Protein AF-A0AAW1Y191-F1 (afdb_monomer)

Foldseek 3Di:
DVVVVVVVVVVVVVVVVVVVPPDPPPPPPPDPDCVVVPPPPDPVVVVVVVVVVVCVVCVVVVVVVVVVVVPVPPD

pLDDT: mean 71.82, std 14.87, range [41.69, 94.12]

Secondary structure (DSSP, 8-state):
-HHHHHHHHHHHHHHHHHHHHS-------PPPPTTTT-----HHHHHHHHHHHHHHT-HHHHHHHHHHHHHTT--

Mean predicted aligned error: 18.83 Å

Solvent-accessible surface area (backbone atoms only — not comparable to full-atom values): 4746 Å² total; per-residue (Å²): 128,63,70,64,54,52,53,49,52,53,54,50,52,51,52,54,50,54,60,68,62,61,63,78,69,77,78,75,73,72,76,80,51,69,80,78,63,63,70,70,79,50,69,66,59,46,55,51,51,55,53,52,50,59,38,64,77,37,57,88,60,41,67,61,55,60,59,58,61,67,59,77,72,75,124

Organism: Rubus argutus (NCBI:txid59490)

Structure (mmCIF, N/CA/C/O backbone):
data_AF-A0AAW1Y191-F1
#
_entry.id   AF-A0AAW1Y191-F1
#
loop_
_atom_site.group_PDB
_atom_site.id
_atom_site.type_symbol
_atom_site.label_atom_id
_atom_site.label_alt_id
_atom_site.label_comp_id
_atom_site.label_asym_id
_atom_site.label_entity_id
_atom_site.label_seq_id
_atom_site.pdbx_PDB_ins_code
_atom_site.Cartn_x
_atom_site.Cartn_y
_atom_site.Cartn_z
_atom_site.occupancy
_atom_site.B_iso_or_equiv
_atom_site.auth_seq_id
_atom_site.auth_comp_id
_atom_site.auth_asym_id
_atom_site.auth_atom_id
_atom_site.pdbx_PDB_model_num
ATOM 1 N N . MET A 1 1 ? 29.869 -37.006 -34.893 1.00 57.38 1 MET A N 1
ATOM 2 C CA . MET A 1 1 ? 29.856 -36.338 -33.565 1.00 57.38 1 MET A CA 1
ATOM 3 C C . MET A 1 1 ? 28.801 -35.225 -33.446 1.00 57.38 1 MET A C 1
ATOM 5 O O . MET A 1 1 ? 28.780 -34.519 -32.451 1.00 57.38 1 MET A O 1
ATOM 9 N N . THR A 1 2 ? 27.888 -35.074 -34.410 1.00 61.81 2 THR A N 1
ATOM 10 C CA . THR A 1 2 ? 26.851 -34.022 -34.430 1.00 61.81 2 THR A CA 1
ATOM 11 C C . THR A 1 2 ? 25.667 -34.329 -33.503 1.00 61.81 2 THR A C 1
ATOM 13 O O . THR A 1 2 ? 25.180 -33.449 -32.801 1.00 61.81 2 THR A O 1
ATOM 16 N N . ASN A 1 3 ? 25.280 -35.604 -33.408 1.00 74.12 3 ASN A N 1
ATOM 17 C CA . ASN A 1 3 ? 2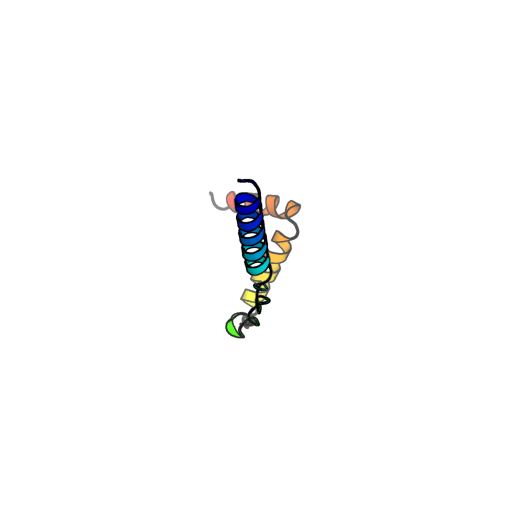4.067 -36.044 -32.702 1.00 74.12 3 ASN A CA 1
ATOM 18 C C . ASN A 1 3 ? 24.161 -35.915 -31.166 1.00 74.12 3 ASN A C 1
ATOM 20 O O . ASN A 1 3 ? 23.150 -35.841 -30.475 1.00 74.12 3 ASN A O 1
ATOM 24 N N . GLN A 1 4 ? 25.381 -35.889 -30.617 1.00 81.94 4 GLN A N 1
ATOM 25 C CA . GLN A 1 4 ? 25.617 -35.695 -29.179 1.00 81.94 4 GLN A CA 1
ATOM 26 C C . GLN A 1 4 ? 25.469 -34.227 -28.769 1.00 81.94 4 GLN A C 1
ATOM 28 O O . GLN A 1 4 ? 24.998 -33.928 -27.675 1.00 81.94 4 GLN A O 1
ATOM 33 N N . LEU A 1 5 ? 25.857 -33.307 -29.655 1.00 87.06 5 LEU A N 1
ATOM 34 C CA . LEU A 1 5 ? 25.709 -31.877 -29.411 1.00 87.06 5 LEU A CA 1
ATOM 35 C C . LEU A 1 5 ? 24.236 -31.469 -29.510 1.00 87.06 5 LEU A C 1
ATOM 37 O O . LEU A 1 5 ? 23.747 -30.714 -28.674 1.00 87.06 5 LEU A O 1
ATOM 41 N N . GLU A 1 6 ? 23.520 -32.020 -30.489 1.00 86.00 6 GLU A N 1
ATOM 42 C CA . GLU A 1 6 ? 22.090 -31.783 -30.678 1.00 86.00 6 GLU A CA 1
ATOM 43 C C . GLU A 1 6 ? 21.268 -32.259 -29.471 1.00 86.00 6 GLU A C 1
ATOM 45 O O . GLU A 1 6 ? 20.506 -31.477 -28.900 1.00 86.00 6 GLU A O 1
ATOM 50 N N . SER A 1 7 ? 21.513 -33.480 -28.982 1.00 89.25 7 SER A N 1
ATOM 51 C CA . SER A 1 7 ? 20.821 -34.009 -27.797 1.00 89.25 7 SER A CA 1
ATOM 52 C C . SER A 1 7 ? 21.117 -33.201 -26.527 1.00 89.25 7 SER A C 1
ATOM 54 O O . SER A 1 7 ? 20.220 -32.961 -25.708 1.00 89.25 7 SER A O 1
ATOM 56 N N . LEU A 1 8 ? 22.348 -32.702 -26.379 1.00 92.00 8 LEU A N 1
ATOM 57 C CA . LEU A 1 8 ? 22.728 -31.832 -25.270 1.00 92.00 8 LEU A CA 1
ATOM 58 C C . LEU A 1 8 ? 21.992 -30.489 -25.339 1.00 92.00 8 LEU A C 1
ATOM 60 O O . LEU A 1 8 ? 21.419 -30.054 -24.336 1.00 92.00 8 LEU A O 1
ATOM 64 N N . VAL A 1 9 ? 21.941 -29.857 -26.511 1.00 91.56 9 VAL A N 1
ATOM 65 C CA . VAL A 1 9 ? 21.213 -28.598 -26.716 1.00 91.56 9 VAL A CA 1
ATOM 66 C C . VAL A 1 9 ? 19.712 -28.787 -26.474 1.00 91.56 9 VAL A C 1
ATOM 68 O O . VAL A 1 9 ? 19.092 -27.941 -25.819 1.00 91.56 9 VAL A O 1
ATOM 71 N N . GLU A 1 10 ? 19.127 -29.907 -26.902 1.00 91.81 10 GLU A N 1
ATOM 72 C CA . GLU A 1 10 ? 17.732 -30.268 -26.614 1.00 91.81 10 GLU A CA 1
ATOM 73 C C . GLU A 1 10 ? 17.476 -30.382 -25.101 1.00 91.81 10 GLU A C 1
ATOM 75 O O . GLU A 1 10 ? 16.495 -29.840 -24.578 1.00 91.81 10 GLU A O 1
ATOM 80 N N . SER A 1 11 ? 18.396 -31.029 -24.377 1.00 92.25 11 SER A N 1
ATOM 81 C CA . SER A 1 11 ? 18.321 -31.213 -22.922 1.00 92.25 11 SER A CA 1
ATOM 82 C C . SER A 1 11 ? 18.442 -29.893 -22.148 1.00 92.25 11 SER A C 1
ATOM 84 O O . SER A 1 11 ? 17.760 -29.678 -21.142 1.00 92.25 11 SER A O 1
ATOM 86 N N . ILE A 1 12 ? 19.270 -28.965 -22.635 1.00 94.12 12 ILE A N 1
ATOM 87 C CA . ILE A 1 12 ? 19.424 -27.628 -22.055 1.00 94.12 12 ILE A CA 1
ATOM 88 C C . ILE A 1 12 ? 18.152 -26.816 -22.312 1.00 94.12 12 ILE A C 1
ATOM 90 O O . ILE A 1 12 ? 17.589 -26.213 -21.393 1.00 94.12 12 ILE A O 1
ATOM 94 N N . LYS A 1 13 ? 17.640 -26.853 -23.546 1.00 92.44 13 LYS A N 1
ATOM 95 C CA . LYS A 1 13 ? 16.420 -26.152 -23.963 1.00 92.44 13 LYS A CA 1
ATOM 96 C C . LYS A 1 13 ? 15.204 -26.610 -23.149 1.00 92.44 13 LYS A C 1
ATOM 98 O O . LYS A 1 13 ? 14.408 -25.772 -22.712 1.00 92.44 13 LYS A O 1
ATOM 103 N N . SER A 1 14 ? 15.070 -27.913 -22.895 1.00 88.56 14 SER A N 1
ATOM 104 C CA . SER A 1 14 ? 13.973 -28.480 -22.099 1.00 88.56 14 SER A CA 1
ATOM 105 C C . SER A 1 14 ? 14.067 -28.094 -20.616 1.00 88.56 14 SER A C 1
ATOM 107 O O . SER A 1 14 ? 13.068 -27.639 -20.048 1.00 88.56 14 SER A O 1
ATOM 109 N N . LYS A 1 15 ? 15.264 -28.140 -20.011 1.00 89.69 15 LYS A N 1
ATOM 110 C CA . LYS A 1 15 ? 15.504 -27.686 -18.626 1.00 89.69 15 LYS A CA 1
ATOM 111 C C . LYS A 1 15 ? 15.209 -26.194 -18.445 1.00 89.69 15 LYS A C 1
ATOM 113 O O . LYS A 1 15 ? 14.496 -25.820 -17.515 1.00 89.69 15 LYS A O 1
ATOM 118 N N . VAL A 1 16 ? 15.665 -25.336 -19.360 1.00 88.06 16 VAL A N 1
ATOM 119 C CA . VAL A 1 16 ? 15.399 -23.885 -19.303 1.00 88.06 16 VAL A CA 1
ATOM 120 C C . VAL A 1 16 ? 13.902 -23.583 -19.438 1.00 88.06 16 VAL A C 1
ATOM 122 O O . VAL A 1 16 ? 13.370 -22.738 -18.713 1.00 88.06 16 VAL A O 1
ATOM 125 N N . ARG A 1 17 ? 13.184 -24.294 -20.318 1.00 84.88 17 ARG A N 1
ATOM 126 C CA . ARG A 1 17 ? 11.721 -24.159 -20.449 1.00 84.88 17 ARG A CA 1
ATOM 127 C C . ARG A 1 17 ? 10.987 -24.601 -19.182 1.00 84.88 17 ARG A C 1
ATOM 129 O O . ARG A 1 17 ? 10.049 -23.921 -18.772 1.00 84.88 17 ARG A O 1
ATOM 136 N N . ALA A 1 18 ? 11.417 -25.688 -18.544 1.00 81.62 18 ALA A N 1
ATOM 137 C CA . ALA A 1 18 ? 10.835 -26.161 -17.288 1.00 81.62 18 ALA A CA 1
ATOM 138 C C . ALA A 1 18 ? 11.035 -25.155 -16.140 1.00 81.62 18 ALA A C 1
ATOM 140 O O . ALA A 1 18 ? 10.107 -24.910 -15.370 1.00 81.62 18 ALA A O 1
ATOM 141 N N . LEU A 1 19 ? 12.201 -24.503 -16.069 1.00 78.19 19 LEU A N 1
ATOM 142 C CA . LEU A 1 19 ? 12.464 -23.444 -15.089 1.00 78.19 19 LEU A CA 1
ATOM 143 C C . LEU A 1 19 ? 11.582 -22.207 -15.319 1.00 78.19 19 LEU A C 1
ATOM 145 O O . LEU A 1 19 ? 11.051 -21.658 -14.358 1.00 78.19 19 LEU A O 1
ATOM 149 N N . LYS A 1 20 ? 11.347 -21.810 -16.578 1.00 71.44 20 LYS A N 1
ATOM 150 C CA . LYS A 1 20 ? 10.432 -20.701 -16.918 1.00 71.44 20 LYS A CA 1
ATOM 151 C C . LYS A 1 20 ? 8.957 -21.019 -16.626 1.00 71.44 20 LYS A C 1
ATOM 153 O O . LYS A 1 20 ? 8.184 -20.103 -16.361 1.00 71.44 20 LYS A O 1
ATOM 158 N N . LYS A 1 21 ? 8.570 -22.301 -16.668 1.00 65.19 21 LYS A N 1
ATOM 159 C CA . LYS A 1 21 ? 7.203 -22.793 -16.406 1.00 65.19 21 LYS A CA 1
ATOM 160 C C . LYS A 1 21 ? 6.886 -23.033 -14.932 1.00 65.19 21 LYS A C 1
ATOM 162 O O . LYS A 1 21 ? 5.719 -23.263 -14.621 1.00 65.19 21 LYS A O 1
ATOM 167 N N . LYS A 1 22 ? 7.867 -22.954 -14.021 1.00 62.50 22 LYS A N 1
ATOM 168 C CA . LYS A 1 22 ? 7.599 -22.831 -12.580 1.00 62.50 22 LYS A CA 1
ATOM 169 C C . LYS A 1 22 ? 6.990 -21.454 -12.345 1.00 62.50 22 LYS A C 1
ATOM 171 O O . LYS A 1 22 ? 7.672 -20.496 -11.993 1.00 62.50 22 LYS A O 1
ATOM 176 N N . SER A 1 23 ? 5.702 -21.379 -12.662 1.00 61.69 23 SER A N 1
ATOM 177 C CA . SER A 1 23 ? 4.796 -20.263 -12.477 1.00 61.69 23 SER A CA 1
ATOM 178 C C . SER A 1 23 ? 5.200 -19.488 -11.239 1.00 61.69 23 SER A C 1
ATOM 180 O O . SER A 1 23 ? 5.223 -20.045 -10.136 1.00 61.69 23 SER A O 1
ATOM 182 N N . LYS A 1 24 ? 5.525 -18.208 -11.432 1.00 66.31 24 LYS A N 1
ATOM 183 C CA . LYS A 1 24 ? 5.583 -17.244 -10.340 1.00 66.31 24 LYS A CA 1
ATOM 184 C C . LYS A 1 24 ? 4.271 -17.425 -9.592 1.00 66.31 24 LYS A C 1
ATOM 186 O O . LYS A 1 24 ? 3.222 -17.106 -10.149 1.00 66.31 24 LYS A O 1
ATOM 191 N N . LYS A 1 25 ? 4.313 -18.024 -8.394 1.00 69.38 25 LYS A N 1
ATOM 192 C CA . LYS A 1 25 ? 3.139 -18.038 -7.522 1.00 69.38 25 LYS A CA 1
ATOM 193 C C . LYS A 1 25 ? 2.683 -16.581 -7.484 1.00 69.38 25 LYS A C 1
ATOM 195 O O . LYS A 1 25 ? 3.553 -15.732 -7.248 1.00 69.38 25 LYS A O 1
ATOM 200 N N . PRO A 1 26 ? 1.419 -16.263 -7.821 1.00 71.44 26 PRO A N 1
ATOM 201 C CA . PRO A 1 26 ? 0.957 -14.895 -7.698 1.00 71.44 26 PRO A CA 1
ATOM 202 C C . PRO A 1 26 ? 1.299 -14.496 -6.272 1.00 71.44 26 PRO A C 1
ATOM 204 O O . PRO A 1 26 ? 0.930 -15.199 -5.333 1.00 71.44 26 PRO A O 1
ATOM 207 N N . TYR A 1 27 ? 2.144 -13.474 -6.125 1.00 69.12 27 TYR A N 1
ATOM 208 C CA . TYR A 1 27 ? 2.471 -12.964 -4.809 1.00 69.12 27 TYR A CA 1
ATOM 209 C C . TYR A 1 27 ? 1.136 -12.544 -4.214 1.00 69.12 27 TYR A C 1
ATOM 211 O O . TYR A 1 27 ? 0.535 -11.568 -4.671 1.00 69.12 27 TYR A O 1
ATOM 219 N N . ILE A 1 28 ? 0.635 -13.349 -3.279 1.00 68.94 28 ILE A N 1
ATOM 220 C CA . ILE A 1 28 ? -0.562 -13.032 -2.524 1.00 68.94 28 ILE A CA 1
ATOM 221 C C . ILE A 1 28 ? -0.117 -11.858 -1.673 1.00 68.94 28 ILE A C 1
ATOM 223 O O . ILE A 1 28 ? 0.569 -12.025 -0.665 1.00 68.94 28 ILE A O 1
ATOM 227 N N . LYS A 1 29 ? -0.392 -10.650 -2.174 1.00 77.38 29 LYS A N 1
ATOM 228 C CA . LYS A 1 29 ? -0.206 -9.427 -1.412 1.00 77.38 29 LYS A CA 1
A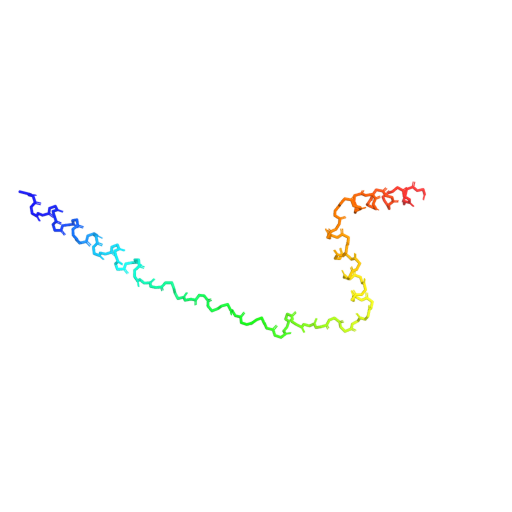TOM 229 C C . LYS A 1 29 ? -1.049 -9.640 -0.170 1.00 77.38 29 LYS A C 1
ATOM 231 O O . LYS A 1 29 ? -2.265 -9.726 -0.290 1.00 77.38 29 LYS A O 1
ATOM 236 N N . MET A 1 30 ? -0.389 -9.822 0.971 1.00 75.00 30 MET A N 1
ATOM 237 C CA . MET A 1 30 ? -1.077 -9.947 2.246 1.00 75.00 30 MET A CA 1
ATOM 238 C C . MET A 1 30 ? -2.079 -8.804 2.336 1.00 75.00 30 MET A C 1
ATOM 240 O O . MET A 1 30 ? -1.705 -7.644 2.114 1.00 75.00 30 MET A O 1
ATOM 244 N N . ASP A 1 31 ? -3.337 -9.124 2.629 1.00 70.50 31 ASP A N 1
ATOM 245 C CA . ASP A 1 31 ? -4.295 -8.087 2.968 1.00 70.50 31 ASP A CA 1
ATOM 246 C C . ASP A 1 31 ? -3.696 -7.285 4.117 1.00 70.50 31 ASP A C 1
ATOM 248 O O . ASP A 1 31 ? -3.182 -7.840 5.094 1.00 70.50 31 ASP A O 1
ATOM 252 N N . LYS A 1 32 ? -3.663 -5.960 3.951 1.00 73.31 32 LYS A N 1
ATOM 253 C CA . LYS A 1 32 ? -3.078 -5.070 4.954 1.00 73.31 32 LYS A CA 1
ATOM 254 C C . LYS A 1 32 ? -3.724 -5.397 6.298 1.00 73.31 32 LYS A C 1
ATOM 256 O O . LYS A 1 32 ? -4.949 -5.337 6.415 1.00 73.31 32 LYS A O 1
ATOM 261 N N . SER A 1 33 ? -2.908 -5.744 7.292 1.00 68.44 33 SER A N 1
ATOM 262 C CA . SER A 1 33 ? -3.409 -6.101 8.615 1.00 68.44 33 SER A CA 1
ATOM 263 C C . SER A 1 33 ? -4.184 -4.930 9.221 1.00 68.44 33 SER A C 1
ATOM 265 O O . SER A 1 33 ? -3.915 -3.759 8.934 1.00 68.44 33 SER A O 1
ATOM 267 N N . SER A 1 34 ? -5.158 -5.234 10.079 1.00 60.12 34 SER A N 1
ATOM 268 C CA . SER A 1 34 ? -5.926 -4.225 10.823 1.00 60.12 34 SER A CA 1
ATOM 269 C C . SER A 1 34 ? -5.026 -3.261 11.609 1.00 60.12 34 SER A C 1
ATOM 271 O O . SER A 1 34 ? -5.388 -2.104 11.796 1.00 60.12 34 SER A O 1
ATOM 273 N N . SER A 1 35 ? -3.812 -3.687 11.966 1.00 59.38 35 SER A N 1
ATOM 274 C CA . SER A 1 35 ? -2.757 -2.879 12.587 1.00 59.38 35 SER A CA 1
ATOM 275 C C . SER A 1 35 ? -2.259 -1.719 11.708 1.00 59.38 35 SER A C 1
ATOM 277 O O . SER A 1 35 ? -1.804 -0.707 12.228 1.00 59.38 35 SER A O 1
ATOM 279 N N . VAL A 1 36 ? -2.353 -1.830 10.378 1.00 56.31 36 VAL A N 1
ATOM 280 C CA . VAL A 1 36 ? -2.052 -0.727 9.441 1.00 56.31 36 VAL A CA 1
ATOM 281 C C . VAL A 1 36 ? -3.231 0.254 9.356 1.00 56.31 36 VAL A C 1
ATOM 283 O O . VAL A 1 36 ? -3.044 1.434 9.072 1.00 56.31 36 VAL A O 1
ATOM 286 N N . LYS A 1 37 ? -4.449 -0.213 9.659 1.00 57.19 37 LYS A N 1
ATOM 287 C CA . LYS A 1 37 ? -5.674 0.591 9.795 1.00 57.19 37 LYS A CA 1
ATOM 288 C C . LYS A 1 37 ? -5.898 1.048 11.243 1.00 57.19 37 LYS A C 1
ATOM 290 O O . LYS A 1 37 ? -7.035 1.088 11.708 1.00 57.19 37 LYS A O 1
ATOM 295 N N . VAL A 1 38 ? -4.845 1.405 11.981 1.00 58.97 38 VAL A N 1
ATOM 296 C CA . VAL A 1 38 ? -5.047 2.143 13.236 1.00 58.97 38 VAL A CA 1
ATOM 297 C C . VAL A 1 38 ? -5.474 3.551 12.846 1.00 58.97 38 VAL A C 1
ATOM 299 O O . VAL A 1 38 ? -4.660 4.450 12.641 1.00 58.97 38 VAL A O 1
ATOM 302 N N . GLU A 1 39 ? -6.780 3.718 12.663 1.00 65.00 39 GLU A N 1
ATOM 303 C CA . GLU A 1 39 ? -7.407 5.014 12.480 1.00 65.00 39 GLU A CA 1
ATOM 304 C C . GLU A 1 39 ? -6.898 5.946 13.574 1.00 65.00 39 GLU A C 1
ATOM 306 O O . GLU A 1 39 ? -6.986 5.654 14.771 1.00 65.00 39 GLU A O 1
ATOM 311 N N . ILE A 1 40 ? -6.324 7.073 13.168 1.00 74.12 40 ILE A N 1
ATOM 312 C CA . ILE A 1 40 ? -5.776 8.037 14.110 1.00 74.12 40 ILE A CA 1
ATOM 313 C C . ILE A 1 40 ? -6.950 8.677 14.848 1.00 74.12 40 ILE A C 1
ATOM 315 O O . ILE A 1 40 ? -7.564 9.645 14.395 1.00 74.12 40 ILE A O 1
ATOM 319 N N . ARG A 1 41 ? -7.276 8.112 16.014 1.00 75.38 41 ARG A N 1
ATOM 320 C CA . ARG A 1 41 ? -8.415 8.537 16.840 1.00 75.38 41 ARG A CA 1
ATOM 321 C C . ARG A 1 41 ? -8.279 10.001 17.258 1.00 75.38 41 ARG A C 1
ATOM 323 O O . ARG A 1 41 ? -9.258 10.751 17.263 1.00 75.38 41 ARG A O 1
ATOM 330 N N . SER A 1 42 ? -7.048 10.449 17.512 1.00 81.38 42 SER A N 1
ATOM 331 C CA . SER A 1 42 ? -6.760 11.826 17.914 1.00 81.38 42 SER A CA 1
ATOM 332 C C . SER A 1 42 ? -7.056 12.834 16.797 1.00 81.38 42 SER A C 1
ATOM 334 O O . SER A 1 42 ? -6.474 12.799 15.711 1.00 81.38 42 SER A O 1
ATOM 336 N N . LYS A 1 43 ? -7.935 13.801 17.092 1.00 81.62 43 LYS A N 1
ATOM 337 C CA . LYS A 1 43 ? -8.260 14.916 16.184 1.00 81.62 43 LYS A CA 1
ATOM 338 C C . LYS A 1 43 ? -7.033 15.789 15.883 1.00 81.62 43 LYS A C 1
ATOM 340 O O . LYS A 1 43 ? -6.902 16.290 14.770 1.00 81.62 43 LYS A O 1
ATOM 345 N N . LYS A 1 44 ? -6.130 15.971 16.859 1.00 86.50 44 LYS A N 1
ATOM 346 C CA . LYS A 1 44 ? -4.902 16.775 16.697 1.00 86.50 44 LYS A CA 1
ATOM 347 C C . LYS A 1 44 ? -3.939 16.119 15.707 1.00 86.50 44 LYS A C 1
ATOM 349 O O . LYS A 1 44 ? -3.437 16.794 14.817 1.00 86.50 44 LYS A O 1
ATOM 354 N N . ALA A 1 45 ? -3.745 14.808 15.826 1.00 84.12 45 ALA A N 1
ATOM 355 C CA . ALA A 1 45 ? -2.851 14.061 14.949 1.00 84.12 45 ALA A CA 1
ATOM 356 C C . ALA A 1 45 ? -3.374 14.007 13.501 1.00 84.12 45 ALA A C 1
ATOM 358 O O . ALA A 1 45 ? -2.605 14.265 12.580 1.00 84.12 45 ALA A O 1
ATOM 359 N N . ARG A 1 46 ? -4.689 13.821 13.295 1.00 84.44 46 ARG A N 1
ATOM 360 C CA . ARG A 1 46 ? -5.316 13.944 11.961 1.00 84.44 46 ARG A CA 1
ATOM 361 C C . ARG A 1 46 ? -5.057 15.310 11.322 1.00 84.44 46 ARG A C 1
ATOM 363 O O . ARG A 1 46 ? -4.574 15.385 10.200 1.00 84.44 46 ARG A O 1
ATOM 370 N N . LYS A 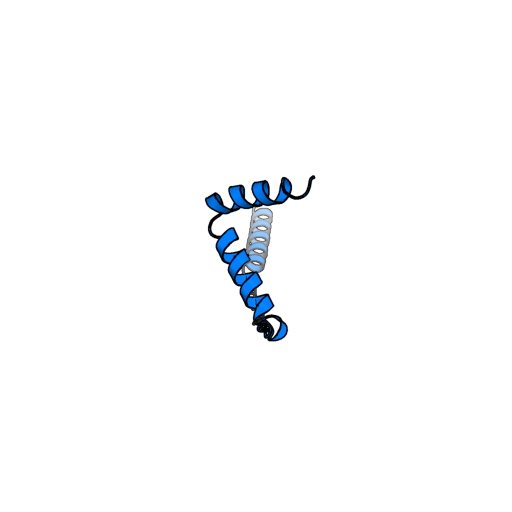1 47 ? -5.271 16.395 12.078 1.00 88.62 47 LYS A N 1
ATOM 371 C CA . LYS A 1 47 ? -5.003 17.765 11.604 1.00 88.62 47 LYS A CA 1
ATOM 372 C C . LYS A 1 47 ? -3.536 17.998 11.237 1.00 88.62 47 LYS A C 1
ATOM 374 O O . LYS A 1 47 ? -3.272 18.759 10.312 1.00 88.62 47 LYS A O 1
ATOM 379 N N . LEU A 1 48 ? -2.589 17.411 11.971 1.00 89.06 48 LEU A N 1
ATOM 380 C CA . LEU A 1 48 ? -1.162 17.525 11.653 1.00 89.06 48 LEU A CA 1
ATOM 381 C C . LEU A 1 48 ? -0.825 16.786 10.356 1.00 89.06 48 LEU A C 1
ATOM 383 O O . LEU A 1 48 ? -0.147 17.350 9.504 1.00 89.06 48 LEU A O 1
ATOM 387 N N . ILE A 1 49 ? -1.361 15.582 10.171 1.00 86.25 49 ILE A N 1
ATOM 388 C CA . ILE A 1 49 ? -1.137 14.777 8.964 1.00 86.25 49 ILE A CA 1
ATOM 389 C C . ILE A 1 49 ? -1.733 15.452 7.731 1.00 86.25 49 ILE A C 1
ATOM 391 O O . ILE A 1 49 ? -1.032 15.599 6.734 1.00 86.25 49 ILE A O 1
ATOM 395 N N . ASP A 1 50 ? -2.962 15.963 7.820 1.00 88.00 50 ASP A N 1
ATOM 396 C CA . ASP A 1 50 ? -3.603 16.685 6.714 1.00 88.00 50 ASP A CA 1
ATOM 397 C C . ASP A 1 50 ? -2.821 17.941 6.311 1.00 88.00 50 ASP A C 1
ATOM 399 O O . ASP A 1 50 ? -2.737 18.282 5.129 1.00 88.00 50 ASP A O 1
ATOM 403 N N . LYS A 1 51 ? -2.244 18.654 7.289 1.00 87.88 51 LYS A N 1
ATOM 404 C CA . LYS A 1 51 ? -1.395 19.824 7.026 1.00 87.88 51 LYS A CA 1
ATOM 405 C C . LYS A 1 51 ? -0.119 19.420 6.293 1.00 87.88 51 LYS A C 1
ATOM 407 O O . LYS A 1 51 ? 0.215 20.049 5.292 1.00 87.88 51 LYS A O 1
ATOM 412 N N . THR A 1 52 ? 0.563 18.379 6.761 1.00 88.44 52 THR A N 1
ATOM 413 C CA . THR A 1 52 ? 1.803 17.890 6.145 1.00 88.44 52 THR A CA 1
ATOM 414 C C . THR A 1 52 ? 1.558 17.354 4.735 1.00 88.44 52 THR A C 1
ATOM 416 O O . THR A 1 52 ? 2.316 17.678 3.824 1.00 88.44 52 THR A O 1
ATOM 419 N N . LEU A 1 53 ? 0.464 16.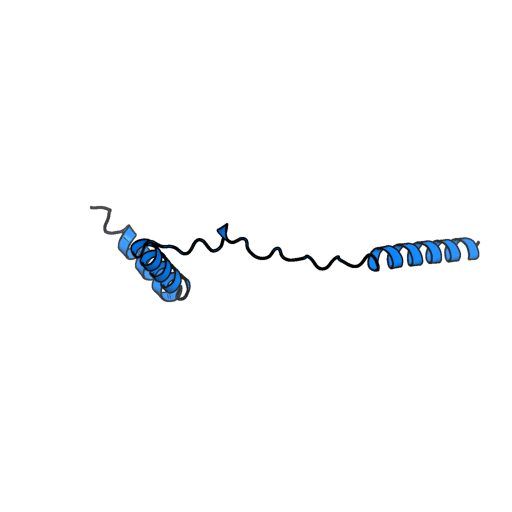618 4.525 1.00 85.75 53 LEU A N 1
ATOM 420 C CA . LEU A 1 53 ? 0.100 16.053 3.225 1.00 85.75 53 LEU A CA 1
ATOM 421 C C . LEU A 1 53 ? -0.169 17.152 2.184 1.00 85.75 53 LEU A C 1
ATOM 423 O O . LEU A 1 53 ? 0.422 17.148 1.109 1.00 85.75 53 LEU A O 1
ATOM 427 N N . LYS A 1 54 ? -0.940 18.185 2.551 1.00 85.06 54 LYS A N 1
ATOM 428 C CA . LYS A 1 54 ? -1.199 19.347 1.677 1.00 85.06 54 LYS A CA 1
ATOM 429 C C . LYS A 1 54 ? 0.060 20.137 1.305 1.00 85.06 54 LYS A C 1
ATOM 431 O O . LYS A 1 54 ? 0.095 20.757 0.241 1.00 85.06 54 LYS A O 1
ATOM 436 N N . LEU A 1 55 ? 1.057 20.179 2.192 1.00 81.06 55 LEU A N 1
ATOM 437 C CA . LEU A 1 55 ? 2.339 20.837 1.924 1.00 81.06 55 LEU A CA 1
ATOM 438 C C . LEU A 1 55 ? 3.207 20.000 0.979 1.00 81.06 55 LEU A C 1
ATOM 440 O O . LEU A 1 55 ? 3.804 20.562 0.061 1.00 81.06 55 LEU A O 1
ATOM 444 N N . ALA A 1 56 ? 3.234 18.680 1.174 1.00 77.12 56 ALA A N 1
ATOM 445 C CA . ALA A 1 56 ? 3.962 17.749 0.317 1.00 77.12 56 ALA A CA 1
ATOM 446 C C . ALA A 1 56 ? 3.412 17.735 -1.120 1.00 77.12 56 ALA A C 1
ATOM 448 O O . ALA A 1 56 ? 4.194 17.770 -2.068 1.00 77.12 56 ALA A O 1
ATOM 449 N N . ASP A 1 57 ? 2.086 17.796 -1.285 1.00 79.38 57 ASP A N 1
ATOM 450 C CA . ASP A 1 57 ? 1.427 17.821 -2.601 1.00 79.38 57 ASP A CA 1
ATOM 451 C C . ASP A 1 57 ? 1.704 19.110 -3.400 1.00 79.38 57 ASP A C 1
ATOM 453 O O . ASP A 1 57 ? 1.515 19.158 -4.617 1.00 79.38 57 ASP A O 1
ATOM 457 N N . ARG A 1 58 ? 2.145 20.189 -2.738 1.00 75.94 58 ARG A N 1
ATOM 458 C CA . ARG A 1 58 ? 2.446 21.487 -3.369 1.00 75.94 58 ARG A CA 1
ATOM 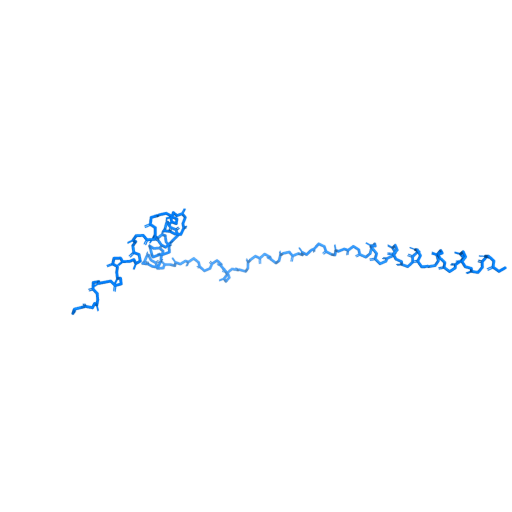459 C C . ARG A 1 58 ? 3.890 21.919 -3.083 1.00 75.94 58 ARG A C 1
ATOM 461 O O . ARG A 1 58 ? 4.102 22.948 -2.425 1.00 75.94 58 ARG A O 1
ATOM 468 N N . PRO A 1 59 ? 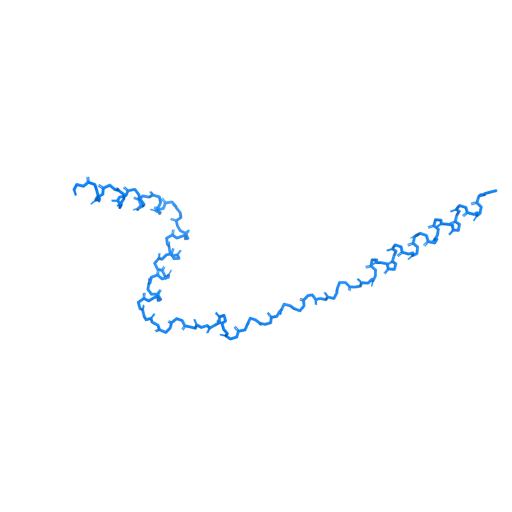4.896 21.223 -3.649 1.00 65.31 59 PRO A N 1
ATOM 469 C CA . PRO A 1 59 ? 6.306 21.464 -3.332 1.00 65.31 59 PRO A CA 1
ATOM 470 C C . PRO A 1 59 ? 6.765 22.898 -3.656 1.00 65.31 59 PRO A C 1
ATOM 472 O O . PRO A 1 59 ? 7.586 23.462 -2.935 1.00 65.31 59 PRO A O 1
ATOM 475 N N . ARG A 1 60 ? 6.162 23.560 -4.661 1.00 60.72 60 ARG A N 1
ATOM 476 C CA . ARG A 1 60 ? 6.466 24.963 -5.023 1.00 60.72 60 ARG A CA 1
ATOM 477 C C . ARG A 1 60 ? 6.179 25.988 -3.915 1.00 60.72 60 ARG A C 1
ATOM 479 O O . ARG A 1 60 ? 6.794 27.049 -3.920 1.00 60.72 60 ARG A O 1
ATOM 486 N N . LYS A 1 61 ? 5.248 25.718 -2.988 1.00 58.81 61 LYS A N 1
ATOM 487 C CA . LYS A 1 61 ? 4.935 26.627 -1.862 1.00 58.81 61 LYS A CA 1
ATOM 488 C C . LYS A 1 61 ? 5.650 26.231 -0.568 1.00 58.81 61 LYS A C 1
ATOM 490 O O . LYS A 1 61 ? 5.929 27.108 0.245 1.00 58.81 61 LYS A O 1
ATOM 495 N N . ALA A 1 62 ? 5.982 24.951 -0.393 1.00 55.12 62 ALA A N 1
ATOM 496 C CA . ALA A 1 62 ? 6.677 24.444 0.791 1.00 55.12 62 ALA A CA 1
ATOM 497 C C . ALA A 1 62 ? 8.097 25.027 0.946 1.00 55.12 62 ALA A C 1
ATOM 499 O O . ALA A 1 62 ? 8.503 25.359 2.059 1.00 55.12 62 ALA A O 1
ATOM 500 N N . PHE A 1 63 ? 8.804 25.258 -0.169 1.00 51.53 63 PHE A N 1
ATOM 501 C CA . PHE A 1 63 ? 10.154 25.841 -0.177 1.00 51.53 63 PHE A CA 1
ATOM 502 C C . PHE A 1 63 ? 10.227 27.247 0.462 1.00 51.53 63 PHE A C 1
ATOM 504 O O . PHE A 1 63 ? 11.248 27.611 1.036 1.00 51.53 63 PHE A O 1
ATOM 511 N N . ARG A 1 64 ? 9.132 28.029 0.452 1.00 52.06 64 ARG A N 1
ATOM 512 C CA . ARG A 1 64 ? 9.076 29.343 1.130 1.00 52.06 64 ARG A CA 1
ATOM 513 C C . ARG A 1 64 ? 8.849 29.248 2.643 1.00 52.06 64 ARG A C 1
ATOM 515 O O . ARG A 1 64 ? 9.277 30.147 3.352 1.00 52.06 64 ARG A O 1
ATOM 522 N N . PHE A 1 65 ? 8.208 28.190 3.144 1.00 48.75 65 PHE A N 1
ATOM 523 C CA . PHE A 1 65 ? 7.865 28.063 4.570 1.00 48.75 65 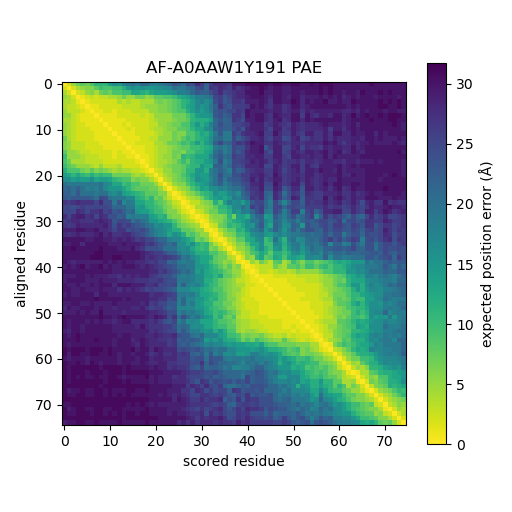PHE A CA 1
ATOM 524 C C . PHE A 1 65 ? 9.014 27.526 5.432 1.00 48.75 65 PHE A C 1
ATOM 526 O O . PHE A 1 65 ? 9.108 27.871 6.609 1.00 48.75 65 PHE A O 1
ATOM 533 N N . LEU A 1 66 ? 9.909 26.716 4.857 1.00 50.75 66 LEU A N 1
ATOM 534 C CA . LEU A 1 66 ? 11.079 26.199 5.577 1.00 50.75 66 LEU A CA 1
ATOM 535 C C . LEU A 1 66 ? 12.123 27.297 5.847 1.00 50.75 66 LEU A C 1
ATOM 537 O O . LEU A 1 66 ? 12.732 27.304 6.913 1.00 50.75 66 LEU A O 1
ATOM 541 N N . ASN A 1 67 ? 12.246 28.290 4.958 1.00 50.53 67 ASN A N 1
ATOM 542 C CA . ASN A 1 67 ? 13.173 29.412 5.151 1.00 50.53 67 ASN A CA 1
ATOM 543 C C . ASN A 1 67 ? 12.646 30.512 6.089 1.00 50.53 67 ASN A C 1
ATOM 545 O O . ASN A 1 67 ? 13.450 31.224 6.680 1.00 50.53 67 ASN A O 1
ATOM 549 N N . THR A 1 68 ? 11.330 30.644 6.298 1.00 50.38 68 THR A N 1
ATOM 550 C CA . THR A 1 68 ? 10.790 31.644 7.244 1.00 50.38 68 THR A CA 1
ATOM 551 C C . THR A 1 68 ? 10.830 31.181 8.700 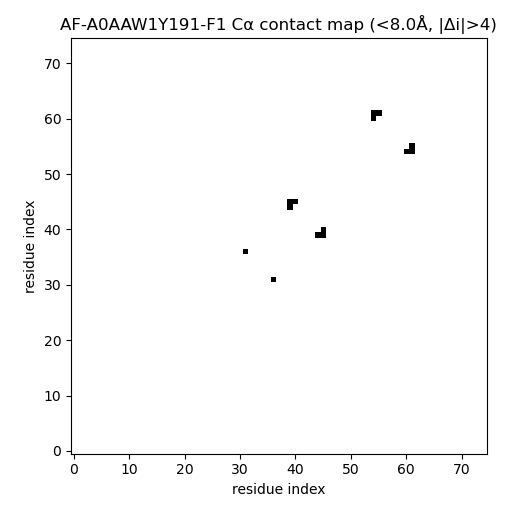1.00 50.38 68 THR A C 1
ATOM 553 O O . THR A 1 68 ? 10.896 32.014 9.598 1.00 50.38 68 THR A O 1
ATOM 556 N N . LEU A 1 69 ? 10.806 29.867 8.962 1.00 49.31 69 LEU A N 1
ATOM 557 C CA . LEU A 1 69 ? 10.933 29.333 10.327 1.00 49.31 69 LEU A CA 1
ATOM 558 C C . LEU A 1 69 ? 12.387 29.129 10.778 1.00 49.31 69 LEU A C 1
ATOM 560 O O . LEU A 1 69 ? 12.633 29.088 11.980 1.00 49.31 69 LEU A O 1
ATOM 564 N N . SER A 1 70 ? 13.342 29.036 9.848 1.00 50.12 70 SER A N 1
ATOM 565 C CA . SER A 1 70 ? 14.768 28.915 10.182 1.00 50.12 70 SER A CA 1
ATOM 566 C C . SER A 1 70 ? 15.407 30.235 10.632 1.00 50.12 70 SER A C 1
ATOM 568 O O . SER A 1 70 ? 16.442 30.193 11.284 1.00 50.12 70 SER A O 1
ATOM 570 N N . TRP A 1 71 ? 14.825 31.394 10.295 1.00 41.69 71 TRP A N 1
ATOM 571 C CA . TRP A 1 71 ? 15.420 32.708 10.594 1.00 41.69 71 TRP A CA 1
ATOM 572 C C . TRP A 1 71 ? 14.798 33.422 11.803 1.00 41.69 71 TRP A C 1
ATOM 574 O O . TRP A 1 71 ? 15.433 34.273 12.407 1.00 41.69 71 TRP A O 1
ATOM 584 N N . SER A 1 72 ? 13.591 33.037 12.229 1.00 47.03 72 SER A N 1
ATOM 585 C CA . SER A 1 72 ? 12.913 33.666 13.377 1.00 47.03 72 SER A CA 1
ATOM 586 C C . SER A 1 72 ? 13.300 33.066 14.741 1.00 47.03 72 SER A C 1
ATOM 588 O O . SER A 1 72 ? 12.665 33.377 15.745 1.00 47.03 72 SER A O 1
ATOM 590 N N . ARG A 1 73 ? 14.297 32.171 14.777 1.00 50.81 73 ARG A N 1
ATOM 591 C CA . ARG A 1 73 ? 14.772 31.470 15.987 1.00 50.81 73 ARG A CA 1
ATOM 592 C C . ARG A 1 73 ? 16.256 31.723 16.305 1.00 50.81 73 ARG A C 1
ATOM 594 O O . ARG A 1 73 ? 16.810 31.035 17.154 1.00 50.81 73 ARG A O 1
ATOM 601 N N . SER A 1 74 ? 16.858 32.700 15.622 1.00 50.09 74 SER A N 1
ATOM 602 C CA . SER A 1 74 ? 18.196 33.248 15.874 1.00 50.09 74 SER A CA 1
ATOM 603 C C . SER A 1 74 ? 18.082 34.748 16.168 1.00 50.09 74 SER A C 1
ATOM 605 O O . SER A 1 74 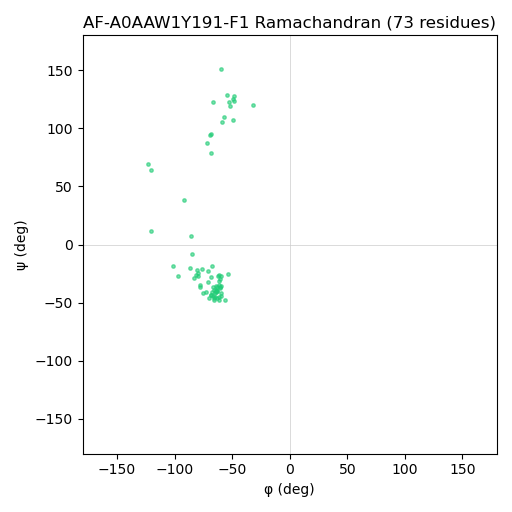? 18.534 35.559 15.373 1.00 50.09 74 SER A O 1
ATOM 607 N N . ILE A 1 75 ? 17.416 35.097 17.269 1.00 42.81 75 ILE A N 1
ATOM 608 C CA . ILE A 1 75 ? 17.593 36.310 18.089 1.00 42.81 75 ILE A CA 1
ATOM 609 C C . ILE A 1 75 ? 17.264 35.881 19.518 1.00 42.81 75 ILE A C 1
ATOM 611 O O . ILE A 1 75 ? 16.260 35.143 19.673 1.00 42.81 75 ILE A O 1
#

Sequence (75 aa):
MTNQLESLVESIKSKVRALKKKSKKPYIKMDKSSSVKVEIRSKKARKLIDKTLKLADRPRKAFRFLNTLSWSRSI

Radius of gyration: 29.61 Å; Cα contacts (8 Å, |Δi|>4): 7; chains: 1; bounding box: 38×73×52 Å